Protein AF-A0A0W8GAK8-F1 (afdb_monomer)

Foldseek 3Di:
DDPPCPPDDDLVRLLVVLVVLLVVLVVLLVVLVVVLVVLVVVLVVLPDPPPVSVVSNVVSVVSNVVSVVSNVVSVVSNVVSVVSNVVSVVVVPVPD

Solvent-accessible surface area (backbone atoms only — not comparable to full-atom values): 5376 Å² total; per-residue (Å²): 134,82,82,80,76,78,76,80,69,54,70,68,59,46,40,52,50,37,51,52,51,35,52,54,34,50,53,50,37,55,51,42,55,50,54,47,53,54,51,54,53,49,52,70,67,49,70,56,85,49,75,66,33,49,50,52,46,51,52,53,51,53,53,48,49,52,44,51,54,50,37,52,51,35,52,52,50,38,54,51,36,53,49,53,42,51,53,52,57,52,63,68,55,77,80,113

Structure (mmCIF, N/CA/C/O backbone):
data_AF-A0A0W8GAK8-F1
#
_entry.id   AF-A0A0W8GAK8-F1
#
loop_
_atom_site.group_PDB
_atom_site.id
_atom_site.type_symbol
_atom_site.label_atom_id
_atom_site.label_alt_id
_atom_site.label_comp_id
_atom_site.label_asym_id
_atom_site.label_entity_id
_atom_site.label_seq_id
_atom_site.pdbx_PDB_ins_code
_atom_site.Cartn_x
_atom_site.Cartn_y
_atom_site.Cartn_z
_atom_site.occupancy
_atom_site.B_iso_or_equiv
_atom_site.auth_seq_id
_atom_site.auth_comp_id
_atom_site.auth_asym_id
_atom_site.auth_atom_id
_atom_site.pdbx_PDB_model_num
ATOM 1 N N . MET A 1 1 ? 15.466 -15.996 35.021 1.00 45.94 1 MET A N 1
ATOM 2 C CA . MET A 1 1 ? 14.557 -15.680 33.896 1.00 45.94 1 MET A CA 1
ATOM 3 C C . MET A 1 1 ? 13.658 -14.539 34.340 1.00 45.94 1 MET A C 1
ATOM 5 O O . MET A 1 1 ? 12.896 -14.737 35.276 1.00 45.94 1 MET A O 1
ATOM 9 N N . ALA A 1 2 ? 13.802 -13.340 33.770 1.00 44.44 2 ALA A N 1
ATOM 10 C CA . ALA A 1 2 ? 12.872 -12.246 34.051 1.00 44.44 2 ALA A CA 1
ATOM 11 C C . ALA A 1 2 ? 11.545 -12.530 33.324 1.00 44.44 2 ALA A C 1
ATOM 13 O O . ALA A 1 2 ? 11.593 -12.930 32.156 1.00 44.44 2 ALA A O 1
ATOM 14 N N . PRO A 1 3 ? 10.378 -12.375 33.971 1.00 51.25 3 PRO A N 1
ATOM 15 C CA . PRO A 1 3 ? 9.105 -12.540 33.290 1.00 51.25 3 PRO A CA 1
ATOM 16 C C . PRO A 1 3 ? 8.992 -11.450 32.222 1.00 51.25 3 PRO A C 1
ATOM 18 O O . PRO A 1 3 ? 9.083 -10.262 32.525 1.00 51.25 3 PRO A O 1
ATOM 21 N N . SER A 1 4 ? 8.827 -11.858 30.964 1.00 52.31 4 SER A N 1
ATOM 22 C CA . SER A 1 4 ? 8.441 -10.941 29.896 1.00 52.31 4 SER A CA 1
ATOM 23 C C . SER A 1 4 ? 7.037 -10.447 30.231 1.00 52.31 4 SER A C 1
ATOM 25 O O . SER A 1 4 ? 6.049 -11.156 30.044 1.00 52.31 4 SER A O 1
ATOM 27 N N . THR A 1 5 ? 6.945 -9.262 30.828 1.00 51.72 5 THR A N 1
ATOM 28 C CA . THR A 1 5 ? 5.682 -8.571 31.060 1.00 51.72 5 THR A CA 1
ATOM 29 C C . THR A 1 5 ? 5.163 -8.104 29.709 1.00 51.72 5 THR A C 1
ATOM 31 O O . THR A 1 5 ? 5.395 -6.975 29.280 1.00 51.72 5 THR A O 1
ATOM 34 N N . ALA A 1 6 ? 4.470 -9.000 29.004 1.00 59.12 6 ALA A N 1
ATOM 35 C CA . ALA A 1 6 ? 3.620 -8.623 27.889 1.00 59.12 6 ALA A CA 1
ATOM 36 C C . ALA A 1 6 ? 2.608 -7.606 28.429 1.00 59.12 6 ALA A C 1
ATOM 38 O O . ALA A 1 6 ? 1.674 -7.944 29.154 1.00 59.12 6 ALA A O 1
ATOM 39 N N . ARG A 1 7 ? 2.869 -6.324 28.173 1.00 64.94 7 ARG A N 1
ATOM 40 C CA . ARG A 1 7 ? 2.030 -5.229 28.642 1.00 64.94 7 ARG A CA 1
ATOM 41 C C . ARG A 1 7 ? 0.697 -5.334 27.904 1.00 64.94 7 ARG A C 1
ATOM 43 O O . ARG A 1 7 ? 0.639 -5.065 26.707 1.00 64.94 7 ARG A O 1
ATOM 50 N N . CYS A 1 8 ? -0.353 -5.762 28.600 1.00 70.56 8 CYS A N 1
ATOM 51 C CA . CYS A 1 8 ? -1.708 -5.731 28.062 1.00 70.56 8 CYS A CA 1
ATOM 52 C C . CYS A 1 8 ? -2.131 -4.268 27.901 1.00 70.56 8 CYS A C 1
ATOM 54 O O . CYS A 1 8 ? -2.125 -3.513 28.873 1.00 70.56 8 CYS A O 1
ATOM 56 N N . TYR A 1 9 ? -2.463 -3.866 26.677 1.00 80.94 9 TYR A N 1
ATOM 57 C CA . TYR A 1 9 ? -3.007 -2.539 26.401 1.00 80.94 9 TYR A CA 1
ATOM 58 C C . TYR A 1 9 ? -4.489 -2.500 26.756 1.00 80.94 9 TYR A C 1
ATOM 60 O O . TYR A 1 9 ? -5.226 -3.455 26.507 1.00 80.94 9 TYR A O 1
ATOM 68 N N . THR A 1 10 ? -4.944 -1.370 27.285 1.00 89.06 10 THR A N 1
ATOM 69 C CA . THR A 1 10 ? -6.377 -1.094 27.384 1.00 89.06 10 THR A CA 1
ATOM 70 C C . THR A 1 10 ? -7.001 -1.012 25.982 1.00 89.06 10 THR A C 1
ATOM 72 O O . THR A 1 10 ? -6.299 -0.737 24.996 1.00 89.06 10 THR A O 1
ATOM 75 N N . PRO A 1 11 ? -8.329 -1.193 25.850 1.00 89.12 11 PRO A N 1
ATOM 76 C CA . PRO A 1 11 ? -9.018 -0.986 24.576 1.00 89.12 11 PRO A CA 1
ATOM 77 C C . PRO A 1 11 ? -8.737 0.398 23.974 1.00 89.12 11 PRO A C 1
ATOM 79 O O . PRO A 1 11 ? -8.489 0.515 22.777 1.00 89.12 11 PRO A O 1
ATOM 82 N N . GLN A 1 12 ? -8.686 1.439 24.812 1.00 89.88 12 GLN A N 1
ATOM 83 C CA . GLN A 1 12 ? -8.421 2.807 24.369 1.00 89.88 12 GLN A CA 1
ATOM 84 C C . GLN A 1 12 ? -6.990 2.989 23.843 1.00 89.88 12 GLN A C 1
ATOM 86 O O . GLN A 1 12 ? -6.799 3.571 22.777 1.00 89.88 12 GLN A O 1
ATOM 91 N N . GLU A 1 13 ? -5.980 2.462 24.542 1.00 92.31 13 GLU A N 1
ATOM 92 C CA . GLU A 1 13 ? -4.589 2.489 24.064 1.00 92.31 13 GLU A CA 1
ATOM 93 C C . GLU A 1 13 ? -4.421 1.704 22.758 1.00 92.31 13 GLU A C 1
ATOM 95 O O . GLU A 1 13 ? -3.670 2.116 21.872 1.00 92.31 13 GLU A O 1
ATOM 100 N N . SER A 1 14 ? -5.145 0.593 22.617 1.00 92.88 14 SER A N 1
ATOM 101 C CA . SER A 1 14 ? -5.122 -0.233 21.407 1.00 92.88 14 SER A CA 1
ATOM 102 C C . SER A 1 14 ? -5.719 0.514 20.213 1.00 92.88 14 SER A C 1
ATOM 104 O O . SER A 1 14 ? -5.124 0.519 19.138 1.00 92.88 14 SER A O 1
ATOM 106 N N . ILE A 1 15 ? -6.839 1.223 20.410 1.00 94.00 15 ILE A N 1
ATOM 107 C CA . ILE A 1 15 ? -7.447 2.086 19.384 1.00 94.00 15 ILE A CA 1
ATOM 108 C C . ILE A 1 15 ? -6.463 3.168 18.927 1.00 94.00 15 ILE A C 1
ATOM 110 O O . ILE A 1 15 ? -6.280 3.339 17.722 1.00 94.00 15 ILE A O 1
ATOM 114 N N . ILE A 1 16 ? -5.802 3.861 19.862 1.00 95.88 16 ILE A N 1
ATOM 115 C CA . ILE A 1 16 ? -4.819 4.908 19.534 1.00 95.88 16 ILE A CA 1
ATOM 116 C C . ILE A 1 16 ? -3.668 4.328 18.704 1.00 95.88 16 ILE A C 1
ATOM 118 O O . ILE A 1 16 ? -3.272 4.909 17.695 1.00 95.88 16 ILE A O 1
ATOM 122 N N . ARG A 1 17 ? -3.158 3.150 19.076 1.00 95.06 17 ARG A N 1
ATOM 123 C CA . ARG A 1 17 ? -2.099 2.471 18.313 1.00 95.06 17 ARG A CA 1
ATOM 124 C C . ARG A 1 17 ? -2.548 2.082 16.910 1.00 95.06 17 ARG A C 1
ATOM 126 O O . ARG A 1 17 ? -1.817 2.324 15.956 1.00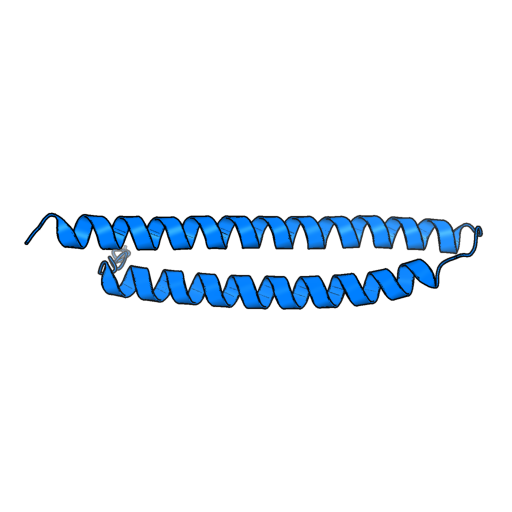 95.06 17 ARG A O 1
ATOM 133 N N . TYR A 1 18 ? -3.746 1.519 16.759 1.00 96.81 18 TYR A N 1
ATOM 134 C CA . TYR A 1 18 ? -4.277 1.195 15.434 1.00 96.81 18 TYR A CA 1
ATOM 135 C C . TYR A 1 18 ? -4.455 2.445 14.568 1.00 96.81 18 TYR A C 1
ATOM 137 O O . TYR A 1 18 ? -4.147 2.397 13.381 1.00 96.81 18 TYR A O 1
ATOM 145 N N . GLN A 1 19 ? -4.862 3.580 15.147 1.00 97.50 19 GLN A N 1
ATOM 146 C CA . GLN A 1 19 ? -4.902 4.858 14.429 1.00 97.50 19 GLN A CA 1
ATOM 147 C C . GLN A 1 19 ? -3.508 5.290 13.957 1.00 97.50 19 GLN A C 1
ATOM 149 O O . GLN A 1 19 ? -3.346 5.637 12.792 1.00 97.50 19 GLN A O 1
ATOM 154 N N . GLN A 1 20 ? -2.488 5.198 14.814 1.00 97.75 20 GLN A N 1
ATOM 155 C CA . GLN A 1 20 ? -1.102 5.498 14.429 1.00 97.75 20 GLN A CA 1
ATOM 156 C C . GLN A 1 20 ? -0.595 4.576 13.310 1.00 97.75 20 GLN A C 1
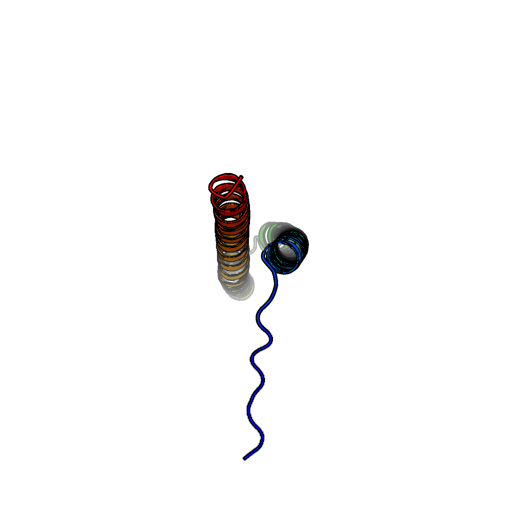ATOM 158 O O . GLN A 1 20 ? 0.062 5.039 12.378 1.00 97.75 20 GLN A O 1
ATOM 163 N N . PHE A 1 21 ? -0.924 3.281 13.360 1.00 97.44 21 PHE A N 1
ATOM 164 C CA . PHE A 1 21 ? -0.554 2.339 12.302 1.00 97.44 21 PHE A CA 1
ATOM 165 C C . PHE A 1 21 ? -1.275 2.615 10.983 1.00 97.44 21 PHE A C 1
ATOM 167 O O . PHE A 1 21 ? -0.674 2.433 9.923 1.00 97.44 21 PHE A O 1
ATOM 174 N N . ILE A 1 22 ? -2.528 3.075 11.027 1.00 98.19 22 ILE A N 1
ATOM 175 C CA . ILE A 1 22 ? -3.253 3.525 9.834 1.00 98.19 22 ILE A CA 1
ATOM 176 C C . ILE A 1 22 ? -2.536 4.719 9.206 1.00 98.19 22 ILE A C 1
ATOM 178 O O . ILE A 1 22 ? -2.265 4.681 8.009 1.00 98.19 22 ILE A O 1
ATOM 182 N N . GLU A 1 23 ? -2.188 5.740 9.992 1.00 98.31 23 GLU A N 1
ATOM 183 C CA . GLU A 1 23 ? -1.484 6.921 9.474 1.00 98.31 23 GLU A CA 1
ATOM 184 C C . GLU A 1 23 ? -0.113 6.553 8.895 1.00 98.31 23 GLU A C 1
ATOM 186 O O . GLU A 1 23 ? 0.175 6.888 7.750 1.00 98.31 23 GLU A O 1
ATOM 191 N N . THR A 1 24 ? 0.663 5.726 9.601 1.00 98.25 24 THR A N 1
ATOM 192 C CA . THR A 1 24 ? 1.952 5.219 9.090 1.00 98.25 24 THR A CA 1
ATOM 193 C C . THR A 1 24 ? 1.783 4.464 7.765 1.00 98.25 24 THR A C 1
ATOM 195 O O . THR A 1 24 ? 2.585 4.607 6.845 1.00 98.25 24 THR A O 1
ATOM 198 N N . SER A 1 25 ? 0.726 3.654 7.640 1.00 97.94 25 SER A N 1
ATOM 199 C CA . SER A 1 25 ? 0.456 2.900 6.409 1.00 97.94 25 SER A CA 1
ATOM 200 C C . SER A 1 25 ? 0.044 3.824 5.257 1.00 97.94 25 SER A C 1
ATOM 202 O O . SER A 1 25 ? 0.420 3.569 4.117 1.00 97.94 25 SER A O 1
ATOM 204 N N . LYS A 1 26 ? -0.695 4.908 5.534 1.00 98.31 26 LYS A N 1
ATOM 205 C CA . LYS A 1 26 ? -1.050 5.928 4.531 1.00 98.31 26 LYS A CA 1
ATOM 206 C C . LYS A 1 26 ? 0.173 6.698 4.045 1.00 98.31 26 LYS A C 1
ATOM 208 O O . LYS A 1 26 ? 0.301 6.912 2.844 1.00 98.31 26 LYS A O 1
ATOM 213 N N . GLU A 1 27 ? 1.062 7.089 4.955 1.00 98.38 27 GLU A N 1
ATOM 214 C CA . GLU A 1 27 ? 2.323 7.752 4.606 1.00 98.38 27 GLU A CA 1
ATOM 215 C C . GLU A 1 27 ? 3.171 6.863 3.695 1.00 98.38 27 GLU A C 1
ATOM 217 O O . GLU A 1 27 ? 3.635 7.320 2.652 1.00 98.38 27 GLU A O 1
ATOM 222 N N . ARG A 1 28 ? 3.283 5.570 4.031 1.00 97.94 28 ARG A N 1
ATOM 223 C CA . ARG A 1 28 ? 3.991 4.583 3.206 1.00 97.94 28 ARG A CA 1
ATOM 224 C C . ARG A 1 28 ? 3.392 4.464 1.803 1.00 97.94 28 ARG A C 1
ATOM 226 O O . ARG A 1 28 ? 4.124 4.536 0.826 1.00 97.94 28 ARG A O 1
ATOM 233 N N . ILE A 1 29 ? 2.063 4.362 1.698 1.00 98.44 29 ILE A N 1
ATOM 234 C CA . ILE A 1 29 ? 1.369 4.328 0.400 1.00 98.44 29 ILE A CA 1
ATOM 235 C C . ILE A 1 29 ? 1.684 5.586 -0.416 1.00 98.44 29 ILE A C 1
ATOM 237 O O . ILE A 1 29 ? 1.985 5.481 -1.601 1.00 98.44 29 ILE A O 1
ATOM 241 N N . ALA A 1 30 ? 1.642 6.772 0.196 1.00 98.44 30 ALA A N 1
ATOM 242 C CA . ALA A 1 30 ? 1.925 8.021 -0.507 1.00 98.44 30 ALA A CA 1
ATOM 243 C C . ALA A 1 30 ? 3.378 8.094 -1.018 1.00 98.44 30 ALA A C 1
ATOM 245 O O . ALA A 1 30 ? 3.625 8.612 -2.112 1.00 98.44 30 ALA A O 1
ATOM 246 N N . GLU A 1 31 ? 4.332 7.566 -0.246 1.00 98.06 31 GLU A N 1
ATOM 247 C CA . GLU A 1 31 ? 5.736 7.436 -0.643 1.00 98.06 31 GLU A CA 1
ATOM 248 C C . GLU A 1 31 ? 5.897 6.466 -1.824 1.00 98.06 31 GLU A C 1
ATOM 250 O O . GLU A 1 31 ? 6.460 6.844 -2.855 1.00 98.06 31 GLU A O 1
ATOM 255 N N . ASP A 1 32 ? 5.314 5.271 -1.734 1.00 97.94 32 ASP A N 1
ATOM 256 C CA . ASP A 1 32 ? 5.353 4.264 -2.800 1.00 97.94 32 ASP A CA 1
ATOM 257 C C . ASP A 1 32 ? 4.689 4.78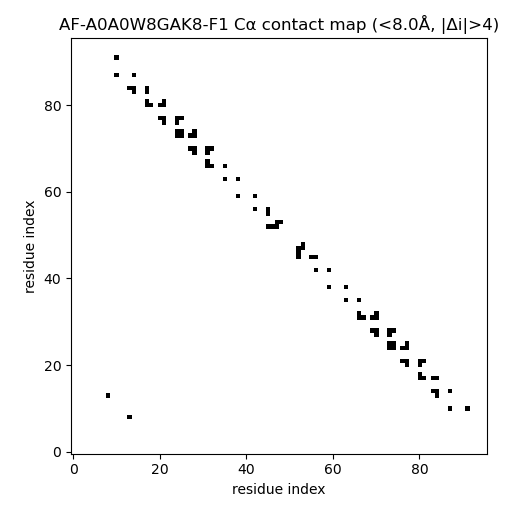1 -4.095 1.00 97.94 32 ASP A C 1
ATOM 259 O O . ASP A 1 32 ? 5.218 4.615 -5.197 1.00 97.94 32 ASP A O 1
ATOM 263 N N . GLU A 1 33 ? 3.566 5.500 -3.989 1.00 98.00 33 GLU A N 1
ATOM 264 C CA . GLU A 1 33 ? 2.894 6.145 -5.125 1.00 98.00 33 GLU A CA 1
ATOM 265 C C . GLU A 1 33 ? 3.737 7.259 -5.763 1.00 98.00 33 GLU A C 1
ATOM 267 O O . GLU A 1 33 ? 3.639 7.521 -6.969 1.00 98.00 33 GLU A O 1
ATOM 272 N N . LYS A 1 34 ? 4.545 7.976 -4.975 1.00 97.50 34 LYS A N 1
ATOM 273 C CA . LYS A 1 34 ? 5.493 8.960 -5.512 1.00 97.50 34 LYS A CA 1
ATOM 274 C C . LYS A 1 34 ? 6.589 8.254 -6.309 1.00 97.50 34 LYS A C 1
ATOM 276 O O . LYS A 1 34 ? 6.853 8.652 -7.443 1.00 97.50 34 LYS A O 1
ATOM 281 N N . ILE A 1 35 ? 7.153 7.181 -5.759 1.00 95.19 35 ILE A N 1
ATOM 282 C CA . ILE A 1 35 ? 8.191 6.380 -6.414 1.00 95.19 35 ILE A CA 1
ATOM 283 C C . ILE A 1 35 ? 7.673 5.784 -7.735 1.00 95.19 35 ILE A C 1
ATOM 285 O O . ILE A 1 35 ? 8.326 5.893 -8.775 1.00 95.19 35 ILE A O 1
ATOM 289 N N . LEU A 1 36 ? 6.456 5.230 -7.744 1.00 96.25 36 LEU A N 1
ATOM 290 C CA . LEU A 1 36 ? 5.826 4.716 -8.965 1.00 96.25 36 LEU A CA 1
ATOM 291 C C . LEU A 1 36 ? 5.697 5.783 -10.062 1.00 96.25 36 LEU A C 1
ATOM 293 O O . LEU A 1 36 ? 5.968 5.493 -11.229 1.00 96.25 36 LEU A O 1
ATOM 297 N N . ARG A 1 37 ? 5.334 7.022 -9.702 1.00 95.44 37 ARG A N 1
ATOM 298 C CA . ARG A 1 37 ? 5.236 8.138 -10.658 1.00 95.44 37 ARG A CA 1
ATOM 299 C C . ARG A 1 37 ? 6.582 8.478 -11.295 1.00 95.44 37 ARG A C 1
ATOM 301 O O . ARG A 1 37 ? 6.625 8.762 -12.493 1.00 95.44 37 ARG A O 1
ATOM 308 N N . GLU A 1 38 ? 7.667 8.430 -10.528 1.00 94.38 38 GLU A N 1
ATOM 309 C CA . GLU A 1 38 ? 9.025 8.651 -11.041 1.00 94.38 38 GLU A CA 1
ATOM 310 C C . GLU A 1 38 ? 9.410 7.559 -12.055 1.00 94.38 38 GLU A C 1
ATOM 312 O O . GLU A 1 38 ? 9.840 7.868 -13.172 1.00 94.38 38 GLU A O 1
ATOM 317 N N . TYR A 1 39 ? 9.132 6.290 -11.741 1.00 93.25 39 TYR A N 1
ATOM 318 C CA . TYR A 1 39 ? 9.387 5.177 -12.661 1.00 93.25 39 TYR A CA 1
ATOM 319 C C . TYR A 1 39 ? 8.485 5.176 -13.901 1.00 93.25 39 TYR A C 1
ATOM 321 O O . TYR A 1 39 ? 8.919 4.755 -14.975 1.00 93.25 39 TYR A O 1
ATOM 329 N N . ASP A 1 40 ? 7.257 5.687 -13.811 1.00 92.12 40 ASP A N 1
ATOM 330 C CA . ASP A 1 40 ? 6.380 5.875 -14.973 1.00 92.12 40 ASP A CA 1
ATOM 331 C C . ASP A 1 40 ? 6.899 6.936 -15.944 1.00 92.12 40 ASP A C 1
ATOM 333 O O . ASP A 1 40 ? 6.728 6.827 -17.164 1.00 92.12 40 ASP A O 1
ATOM 337 N N . VAL A 1 41 ? 7.534 7.989 -15.429 1.00 93.81 41 VAL A N 1
ATOM 338 C CA . VAL A 1 41 ? 8.236 8.964 -16.270 1.00 93.81 41 VAL A CA 1
ATOM 339 C C . VAL A 1 41 ? 9.440 8.309 -16.939 1.00 93.81 41 VAL A C 1
ATOM 341 O O . VAL A 1 41 ? 9.625 8.479 -18.1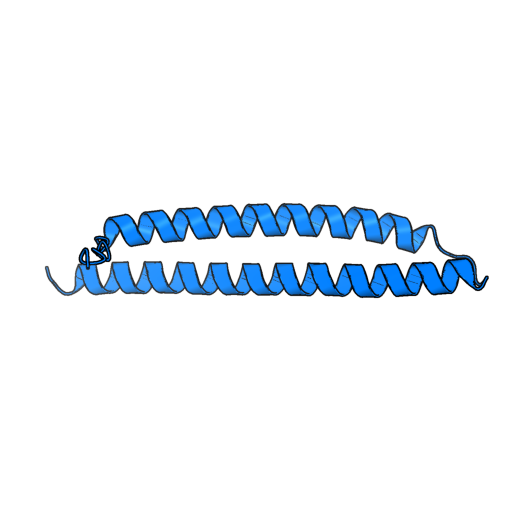44 1.00 93.81 41 VAL A O 1
ATOM 344 N N . GLU A 1 42 ? 10.225 7.529 -16.197 1.00 92.31 42 GLU A N 1
ATOM 345 C CA . GLU A 1 42 ? 11.394 6.843 -16.744 1.00 92.31 42 GLU A CA 1
ATOM 346 C C . GLU A 1 42 ? 11.016 5.837 -17.840 1.00 92.31 42 GLU A C 1
ATOM 348 O O . GLU A 1 42 ? 11.560 5.888 -18.942 1.00 92.31 42 GLU A O 1
ATOM 353 N N . MET A 1 43 ? 10.009 4.995 -17.600 1.00 88.88 43 MET A N 1
ATOM 354 C CA . MET A 1 43 ? 9.554 3.991 -18.564 1.00 88.88 43 MET A CA 1
ATOM 355 C C . MET A 1 43 ? 9.078 4.624 -19.879 1.00 88.88 43 MET A C 1
ATOM 357 O O . MET A 1 43 ? 9.332 4.073 -20.950 1.00 88.88 43 MET A O 1
ATOM 361 N N . ARG A 1 44 ? 8.435 5.800 -19.813 1.00 88.62 44 ARG A N 1
ATOM 362 C CA . ARG A 1 44 ? 8.040 6.582 -20.999 1.00 88.62 44 ARG A CA 1
ATOM 363 C C . ARG A 1 44 ? 9.222 7.189 -21.750 1.00 88.62 44 ARG A C 1
ATOM 365 O O . ARG A 1 44 ? 9.089 7.455 -22.938 1.00 88.62 44 ARG A O 1
ATOM 372 N N . ARG A 1 45 ? 10.359 7.422 -21.088 1.00 90.19 45 ARG A N 1
ATOM 373 C CA . ARG A 1 45 ? 11.599 7.899 -21.724 1.00 90.19 45 ARG A CA 1
ATOM 374 C C . ARG A 1 45 ? 12.393 6.752 -22.348 1.00 90.19 45 ARG A C 1
ATOM 376 O O . ARG A 1 45 ? 13.043 6.944 -23.372 1.00 90.19 45 ARG A O 1
ATOM 383 N N . THR A 1 46 ? 12.316 5.550 -21.781 1.00 87.94 46 THR A N 1
ATOM 384 C CA . THR A 1 46 ? 12.990 4.349 -22.296 1.00 87.94 46 THR A CA 1
ATOM 385 C C . THR A 1 46 ? 12.214 3.719 -23.465 1.00 87.94 46 THR A C 1
ATOM 387 O O . THR A 1 46 ? 11.628 2.642 -23.342 1.00 87.94 46 THR A O 1
ATOM 390 N N . VAL A 1 47 ? 12.206 4.386 -24.625 1.00 81.00 47 VAL A N 1
ATOM 391 C CA . VAL A 1 47 ? 11.470 3.954 -25.838 1.00 81.00 47 VAL A CA 1
ATOM 392 C C . VAL A 1 47 ? 12.309 3.169 -26.851 1.00 81.00 47 VAL A C 1
ATOM 394 O O . VAL A 1 47 ? 11.746 2.537 -27.741 1.00 81.00 47 VAL A O 1
ATOM 397 N N . GLY A 1 48 ? 13.637 3.146 -26.703 1.00 85.62 48 GLY A N 1
ATOM 398 C CA . GLY A 1 48 ? 14.535 2.417 -27.605 1.00 85.62 48 GLY A CA 1
ATOM 399 C C . GLY A 1 48 ? 14.242 0.913 -27.653 1.00 85.62 48 GLY A C 1
ATOM 400 O O . GLY A 1 48 ? 13.776 0.324 -26.674 1.00 85.62 48 GLY A O 1
ATOM 401 N N . ASN A 1 49 ? 14.490 0.272 -28.796 1.00 86.56 49 ASN A N 1
ATOM 402 C CA . ASN A 1 49 ? 14.393 -1.189 -28.927 1.00 86.56 49 ASN A CA 1
ATOM 403 C C . ASN A 1 49 ? 15.764 -1.881 -28.901 1.00 86.56 49 ASN A C 1
ATOM 405 O O . ASN A 1 49 ? 15.882 -3.060 -29.222 1.00 86.56 49 ASN A O 1
ATOM 409 N N . ASP A 1 50 ? 16.805 -1.143 -28.525 1.00 93.00 50 ASP A N 1
ATOM 410 C CA . ASP A 1 50 ? 18.114 -1.712 -28.263 1.00 93.00 50 ASP A CA 1
ATOM 411 C C . ASP A 1 50 ? 18.067 -2.626 -27.016 1.00 93.00 50 ASP A C 1
ATOM 413 O O . ASP A 1 50 ? 17.222 -2.445 -26.126 1.00 93.00 50 ASP A O 1
ATOM 417 N N . PRO A 1 51 ? 18.977 -3.612 -26.917 1.00 93.00 51 PRO A N 1
ATOM 418 C CA . PRO A 1 51 ? 18.996 -4.549 -25.798 1.00 93.00 51 PRO A CA 1
ATOM 419 C C . PRO A 1 51 ? 19.060 -3.889 -24.412 1.00 93.00 51 PRO A C 1
ATOM 421 O O . PRO A 1 51 ? 18.507 -4.445 -23.461 1.00 93.00 51 PRO A O 1
ATOM 424 N N . ALA A 1 52 ? 19.697 -2.720 -24.271 1.00 92.75 52 ALA A N 1
ATOM 425 C CA . ALA A 1 52 ? 19.796 -2.031 -22.985 1.00 92.75 52 ALA A CA 1
ATOM 426 C C . ALA A 1 52 ? 18.450 -1.411 -22.582 1.00 92.75 52 ALA A C 1
ATOM 428 O O . ALA A 1 52 ? 17.988 -1.626 -21.461 1.00 92.75 52 ALA A O 1
ATOM 429 N N . SER A 1 53 ? 17.760 -0.745 -23.510 1.00 93.06 53 SER A N 1
ATOM 430 C CA . SER A 1 53 ? 16.411 -0.212 -23.284 1.00 93.06 53 SER A CA 1
ATOM 431 C C . SER A 1 53 ? 15.390 -1.305 -22.945 1.00 93.06 53 SER A C 1
ATOM 433 O O . SER A 1 53 ? 14.553 -1.128 -22.057 1.00 93.06 53 SER A O 1
ATOM 435 N N . VAL A 1 54 ? 15.461 -2.466 -23.609 1.00 93.00 54 VAL A N 1
ATOM 436 C CA . VAL A 1 54 ? 14.577 -3.612 -23.317 1.00 93.00 54 VAL A CA 1
ATOM 437 C C . VAL A 1 54 ? 14.815 -4.155 -21.904 1.00 93.00 54 VAL A C 1
ATOM 439 O O . VAL A 1 54 ? 13.852 -4.390 -21.163 1.00 93.00 54 VAL A O 1
ATOM 442 N N . ARG A 1 55 ? 16.084 -4.320 -21.503 1.00 94.06 55 ARG A N 1
ATOM 443 C CA . ARG A 1 55 ? 16.451 -4.741 -20.140 1.00 94.06 55 ARG A CA 1
ATOM 444 C C . ARG A 1 55 ? 15.950 -3.741 -19.107 1.00 94.06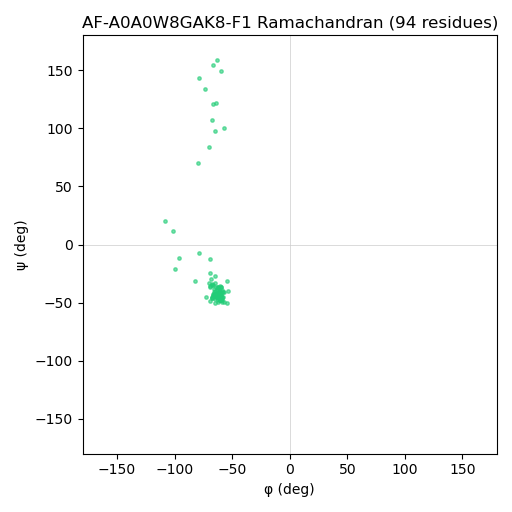 55 ARG A C 1
ATOM 446 O O . ARG A 1 55 ? 15.244 -4.136 -18.182 1.00 94.06 55 ARG A O 1
ATOM 453 N N . ARG A 1 56 ? 16.186 -2.447 -19.334 1.00 94.19 56 ARG A N 1
ATOM 454 C CA . ARG A 1 56 ? 15.755 -1.393 -18.415 1.00 94.19 56 ARG A CA 1
ATOM 455 C C . ARG A 1 56 ? 14.238 -1.351 -18.234 1.00 94.19 56 ARG A C 1
ATOM 457 O O . ARG A 1 56 ? 13.760 -1.287 -17.108 1.00 94.19 56 ARG A O 1
ATOM 464 N N . ARG A 1 57 ? 13.446 -1.478 -19.307 1.00 93.12 57 ARG A N 1
ATOM 465 C CA . ARG A 1 57 ? 11.977 -1.591 -19.183 1.00 93.12 57 ARG A CA 1
ATOM 466 C C . ARG A 1 57 ? 11.543 -2.813 -18.376 1.00 93.12 57 ARG A C 1
ATOM 468 O O . ARG A 1 57 ? 10.540 -2.744 -17.669 1.00 93.12 57 ARG A O 1
ATOM 475 N N . THR A 1 58 ? 12.262 -3.925 -18.498 1.00 94.06 58 THR A N 1
ATOM 476 C CA . THR A 1 58 ? 11.967 -5.150 -17.742 1.00 94.06 58 THR A CA 1
ATOM 477 C C . THR A 1 58 ? 12.228 -4.944 -16.252 1.00 94.06 58 THR A C 1
ATOM 479 O O . THR A 1 58 ? 11.352 -5.243 -15.444 1.00 94.06 58 THR A O 1
ATOM 482 N N . GLU A 1 59 ? 13.365 -4.347 -15.893 1.00 95.50 59 GLU A N 1
ATOM 483 C CA . GLU A 1 59 ? 13.677 -3.950 -14.512 1.00 95.50 59 GLU A CA 1
ATOM 484 C C . GLU A 1 59 ? 12.605 -3.014 -13.944 1.00 95.50 59 GLU A C 1
ATOM 486 O O . GLU A 1 59 ? 12.043 -3.282 -12.884 1.00 95.50 59 GLU A O 1
ATOM 491 N N . LEU A 1 60 ? 12.241 -1.967 -14.693 1.00 95.00 60 LEU A N 1
ATOM 492 C CA . LEU A 1 60 ? 11.210 -1.014 -14.285 1.00 95.00 60 LEU A CA 1
ATOM 493 C C . LEU A 1 60 ? 9.849 -1.691 -14.057 1.00 95.00 60 LEU A C 1
ATOM 495 O O . LEU A 1 60 ? 9.135 -1.328 -13.128 1.00 95.00 60 LEU A O 1
ATOM 499 N N . ARG A 1 61 ? 9.478 -2.701 -14.856 1.00 94.75 61 ARG A N 1
ATOM 500 C CA . ARG A 1 61 ? 8.240 -3.476 -14.638 1.00 94.75 61 ARG A CA 1
ATOM 501 C C . ARG A 1 61 ? 8.278 -4.288 -13.345 1.00 94.75 61 ARG A C 1
ATOM 503 O O . ARG A 1 61 ? 7.265 -4.342 -12.653 1.00 94.75 61 ARG A O 1
ATOM 510 N N . ILE A 1 62 ? 9.416 -4.901 -13.019 1.00 96.44 62 ILE A N 1
ATOM 511 C CA . ILE A 1 62 ? 9.592 -5.666 -11.774 1.00 96.44 62 ILE A CA 1
ATOM 512 C C . ILE A 1 62 ? 9.486 -4.729 -10.569 1.00 96.44 62 ILE A C 1
ATOM 514 O O . ILE A 1 62 ? 8.728 -5.008 -9.643 1.00 96.44 62 ILE A O 1
ATOM 518 N N . ILE A 1 63 ? 10.180 -3.590 -10.620 1.00 95.44 63 ILE A N 1
ATOM 519 C CA . ILE A 1 63 ? 10.148 -2.575 -9.563 1.00 95.44 63 ILE A CA 1
ATOM 520 C C . ILE A 1 63 ? 8.725 -2.044 -9.372 1.00 95.44 63 ILE A C 1
ATOM 522 O O . ILE A 1 63 ? 8.214 -2.020 -8.255 1.00 95.44 63 ILE A O 1
ATOM 526 N N . LYS A 1 64 ? 8.035 -1.688 -10.463 1.00 96.00 64 LYS A N 1
ATOM 527 C CA . LYS A 1 64 ? 6.638 -1.247 -10.385 1.00 96.00 64 LYS A CA 1
ATOM 528 C C . LYS A 1 64 ? 5.729 -2.299 -9.764 1.00 96.00 64 LYS A C 1
ATOM 530 O O . LYS A 1 64 ? 4.839 -1.943 -9.000 1.00 96.00 64 LYS A O 1
ATOM 535 N N . LYS A 1 65 ? 5.910 -3.577 -10.103 1.00 97.00 65 LYS A N 1
ATOM 536 C CA . LYS A 1 65 ? 5.119 -4.651 -9.499 1.00 97.00 65 LYS A CA 1
ATOM 537 C C . LYS A 1 65 ? 5.332 -4.687 -7.983 1.00 97.00 65 LYS A C 1
ATOM 539 O O . LYS A 1 65 ? 4.352 -4.665 -7.256 1.00 97.00 65 LYS A O 1
ATOM 544 N N . HIS A 1 66 ? 6.585 -4.644 -7.531 1.00 97.31 66 HIS A N 1
ATOM 545 C CA . HIS A 1 66 ? 6.920 -4.640 -6.107 1.00 97.31 66 HIS A CA 1
ATOM 546 C C . HIS A 1 66 ? 6.216 -3.515 -5.332 1.00 97.31 66 HIS A C 1
ATOM 548 O O . HIS A 1 66 ? 5.555 -3.791 -4.338 1.00 97.31 66 HIS A O 1
ATOM 554 N N . TYR A 1 67 ? 6.286 -2.270 -5.812 1.00 97.75 67 TYR A N 1
ATOM 555 C CA . TYR A 1 67 ? 5.628 -1.151 -5.127 1.00 97.75 67 TYR A CA 1
ATOM 556 C C . TYR A 1 67 ? 4.097 -1.233 -5.163 1.00 97.75 67 TYR A C 1
ATOM 558 O O . TYR A 1 67 ? 3.449 -0.856 -4.194 1.00 97.75 67 TYR A O 1
ATOM 566 N N . ASN A 1 68 ? 3.497 -1.754 -6.241 1.00 98.06 68 ASN A N 1
ATOM 567 C CA . ASN A 1 68 ? 2.051 -2.009 -6.248 1.00 98.06 68 ASN A CA 1
ATOM 568 C C . ASN A 1 68 ? 1.662 -3.072 -5.206 1.00 98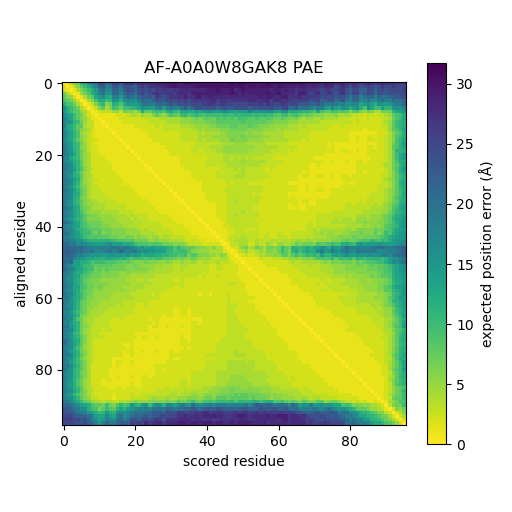.06 68 ASN A C 1
ATOM 570 O O . ASN A 1 68 ? 0.697 -2.868 -4.474 1.00 98.06 68 ASN A O 1
ATOM 574 N N . ASP A 1 69 ? 2.438 -4.155 -5.098 1.00 98.38 69 ASP A N 1
ATOM 575 C CA . ASP A 1 69 ? 2.206 -5.212 -4.107 1.00 98.38 69 ASP A CA 1
ATOM 576 C C . ASP A 1 69 ? 2.324 -4.656 -2.665 1.00 98.38 69 ASP A C 1
ATOM 578 O O . ASP A 1 69 ? 1.489 -4.962 -1.811 1.00 98.38 69 ASP A O 1
ATOM 582 N N . GLU A 1 70 ? 3.303 -3.781 -2.392 1.00 98.19 70 GLU A N 1
ATOM 583 C CA . GLU A 1 70 ? 3.452 -3.103 -1.090 1.00 98.19 70 GLU A CA 1
ATOM 584 C C . GLU A 1 70 ? 2.285 -2.151 -0.783 1.00 98.19 70 GLU A C 1
ATOM 586 O O . GLU A 1 70 ? 1.757 -2.147 0.337 1.00 98.19 70 GLU A O 1
ATOM 591 N N . ILE A 1 71 ? 1.827 -1.375 -1.771 1.00 98.44 71 ILE A N 1
ATOM 592 C CA . ILE A 1 71 ? 0.654 -0.504 -1.628 1.00 98.44 71 ILE A CA 1
ATOM 593 C C . ILE A 1 71 ? -0.582 -1.333 -1.273 1.00 98.44 71 ILE A C 1
ATOM 595 O O . ILE A 1 71 ? -1.310 -0.985 -0.339 1.00 98.44 71 ILE A O 1
ATOM 599 N N . ASP A 1 72 ? -0.820 -2.436 -1.981 1.00 98.56 72 ASP A N 1
ATOM 600 C CA . ASP A 1 72 ? -1.975 -3.298 -1.739 1.00 98.56 72 ASP A CA 1
ATOM 601 C C . ASP A 1 72 ? -1.896 -3.979 -0.366 1.00 98.56 72 ASP A C 1
ATOM 603 O O . ASP A 1 72 ? -2.893 -4.026 0.364 1.00 98.56 72 ASP A O 1
ATOM 607 N N . ALA A 1 73 ? -0.701 -4.400 0.060 1.00 98.50 73 ALA A N 1
ATOM 608 C CA . ALA A 1 73 ? -0.477 -4.915 1.406 1.00 98.50 73 ALA A CA 1
ATOM 609 C C . ALA A 1 73 ? -0.771 -3.859 2.488 1.00 98.50 73 ALA A C 1
ATOM 611 O O . ALA A 1 73 ? -1.415 -4.161 3.497 1.00 98.50 73 ALA A O 1
ATOM 612 N N . ASN A 1 74 ? -0.341 -2.609 2.297 1.00 98.31 74 ASN A N 1
ATOM 613 C CA . ASN A 1 74 ? -0.614 -1.527 3.246 1.00 98.31 74 ASN A CA 1
ATOM 614 C C . ASN A 1 74 ? -2.098 -1.126 3.262 1.00 98.31 74 ASN A C 1
ATOM 616 O O . ASN A 1 74 ? -2.651 -0.894 4.340 1.00 98.31 74 ASN A O 1
ATOM 620 N N . LYS A 1 75 ? -2.789 -1.142 2.115 1.00 98.38 75 LYS A N 1
ATOM 621 C CA . LYS A 1 75 ? -4.252 -0.969 2.058 1.00 98.38 75 LYS A CA 1
ATOM 622 C C . LYS A 1 75 ? -4.975 -2.060 2.847 1.00 98.38 75 LYS A C 1
ATOM 624 O O . LYS A 1 75 ? -5.870 -1.749 3.633 1.00 98.38 75 LYS A O 1
ATOM 629 N N . ALA A 1 76 ? -4.562 -3.320 2.698 1.00 98.44 76 ALA A N 1
ATOM 630 C CA . ALA A 1 76 ? -5.134 -4.431 3.455 1.00 98.44 76 ALA A CA 1
ATOM 631 C C . ALA A 1 76 ? -4.924 -4.264 4.973 1.00 98.44 76 ALA A C 1
ATOM 633 O O . ALA A 1 76 ? -5.868 -4.446 5.744 1.00 98.44 76 ALA A O 1
ATOM 634 N N . LYS A 1 77 ? -3.729 -3.833 5.408 1.00 97.81 77 LYS A N 1
ATOM 635 C CA . LYS A 1 77 ? -3.451 -3.512 6.823 1.00 97.81 77 LYS A CA 1
ATOM 636 C C . LYS A 1 77 ? -4.364 -2.406 7.352 1.00 97.81 77 LYS A C 1
ATOM 638 O O . LYS A 1 77 ? -4.891 -2.532 8.451 1.00 97.81 77 LYS A O 1
ATOM 643 N N . ILE A 1 78 ? -4.583 -1.339 6.580 1.00 98.31 78 ILE A N 1
ATOM 644 C CA . ILE A 1 78 ? -5.480 -0.240 6.973 1.00 98.31 78 ILE A CA 1
ATOM 645 C C . ILE A 1 78 ? -6.903 -0.757 7.214 1.00 98.31 78 ILE A C 1
ATOM 647 O O . ILE A 1 78 ? -7.507 -0.425 8.236 1.00 98.31 78 ILE A O 1
ATOM 651 N N . VAL A 1 79 ? -7.429 -1.587 6.308 1.00 98.38 79 VAL A N 1
ATOM 652 C CA . VAL A 1 79 ? -8.762 -2.197 6.458 1.00 98.38 79 VAL A CA 1
ATOM 653 C C . VAL A 1 79 ? -8.834 -3.056 7.724 1.00 98.38 79 VAL A C 1
ATOM 655 O O . VAL A 1 79 ? -9.780 -2.920 8.502 1.00 98.38 79 VAL A O 1
ATOM 658 N N . ASP A 1 80 ? -7.824 -3.891 7.968 1.00 98.12 80 ASP A N 1
ATOM 659 C CA . ASP A 1 80 ? -7.734 -4.724 9.172 1.00 98.12 80 ASP A CA 1
ATOM 660 C C . ASP A 1 80 ? -7.688 -3.886 10.464 1.00 98.12 80 ASP A C 1
ATOM 662 O O . ASP A 1 80 ? -8.432 -4.150 11.411 1.00 98.12 80 ASP A O 1
ATOM 666 N N . TYR A 1 81 ? -6.893 -2.814 10.503 1.00 97.88 81 TYR A N 1
ATOM 667 C CA . TYR A 1 81 ? -6.839 -1.917 11.661 1.00 97.88 81 TYR A CA 1
ATOM 668 C C . TYR A 1 81 ? -8.157 -1.180 11.898 1.00 97.88 81 TYR A C 1
ATOM 670 O O . TYR A 1 81 ? -8.592 -1.065 13.046 1.00 97.88 81 TYR A O 1
ATOM 678 N N . TYR A 1 82 ? -8.833 -0.724 10.841 1.00 98.00 82 TYR A N 1
ATOM 679 C CA . TYR A 1 82 ?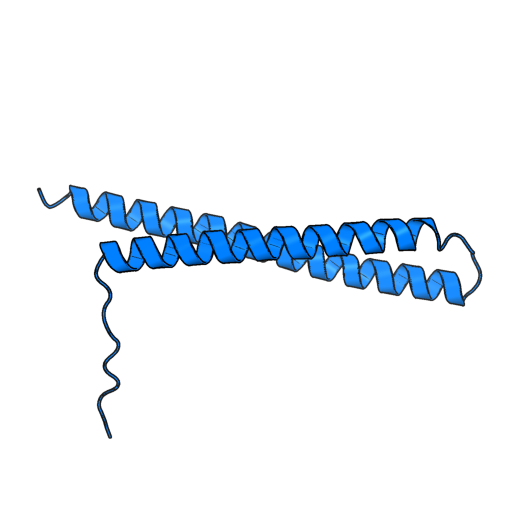 -10.167 -0.142 10.983 1.00 98.00 82 TYR A CA 1
ATOM 680 C C . TYR A 1 82 ? -11.163 -1.150 11.552 1.00 98.00 82 TYR A C 1
ATOM 682 O O . TYR A 1 82 ? -11.922 -0.799 12.458 1.00 98.00 82 TYR A O 1
ATOM 690 N N . ARG A 1 83 ? -11.135 -2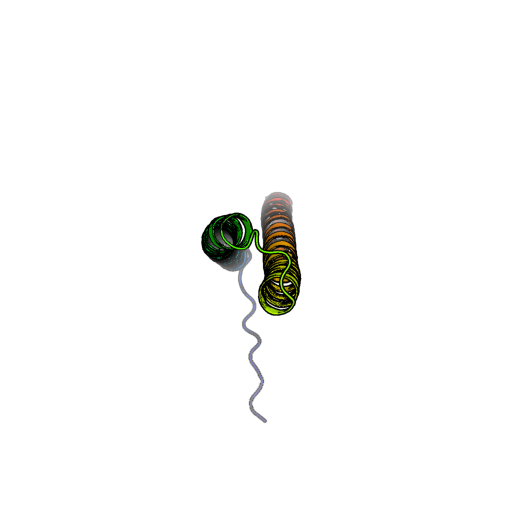.401 11.079 1.00 97.50 83 ARG A N 1
ATOM 691 C CA . ARG A 1 83 ? -11.975 -3.478 11.610 1.00 97.50 83 ARG A CA 1
ATOM 692 C C . ARG A 1 83 ? -11.719 -3.702 13.103 1.00 97.50 83 ARG A C 1
ATOM 694 O O . ARG A 1 83 ? -12.669 -3.659 13.881 1.00 97.50 83 ARG A O 1
ATOM 701 N N . LYS A 1 84 ? -10.457 -3.827 13.521 1.00 95.12 84 LYS A N 1
ATOM 702 C CA . LYS A 1 84 ? -10.075 -3.995 14.937 1.00 95.12 84 LYS A CA 1
ATOM 703 C C . LYS A 1 84 ? -10.541 -2.835 15.818 1.00 95.12 84 LYS A C 1
ATOM 705 O O . LYS A 1 84 ? -11.004 -3.048 16.936 1.00 95.12 84 LYS A O 1
ATOM 710 N N . ILE A 1 85 ? -10.474 -1.598 15.317 1.00 95.31 85 ILE A N 1
ATOM 711 C CA . ILE A 1 85 ? -11.020 -0.430 16.026 1.00 95.31 85 ILE A CA 1
ATOM 712 C C . ILE A 1 85 ? -12.539 -0.558 16.207 1.00 95.31 85 ILE A C 1
ATOM 714 O O . ILE A 1 85 ? -13.045 -0.231 17.280 1.00 95.31 85 ILE A O 1
ATOM 718 N N . GLN A 1 86 ? -13.273 -0.998 15.180 1.00 95.31 86 GLN A N 1
ATOM 719 C CA . GLN A 1 86 ? -14.727 -1.175 15.276 1.00 95.31 86 GLN A CA 1
ATOM 720 C C . GLN A 1 86 ? -15.100 -2.283 16.265 1.00 95.31 86 GLN A C 1
ATOM 722 O O . GLN A 1 86 ? -15.985 -2.071 17.089 1.00 95.31 86 GLN A O 1
ATOM 727 N N . GLU A 1 87 ? -14.386 -3.409 16.247 1.00 93.88 87 GLU A N 1
ATOM 728 C CA . GLU A 1 87 ? -14.575 -4.514 17.196 1.00 93.88 87 GLU A CA 1
ATOM 729 C C . GLU A 1 87 ? -14.352 -4.047 18.646 1.00 93.88 87 GLU A C 1
ATOM 731 O O . GLU A 1 87 ? -15.215 -4.239 19.503 1.00 93.88 87 GLU A O 1
ATOM 736 N N . LEU A 1 88 ? -13.261 -3.320 18.918 1.00 91.81 88 LEU A N 1
ATOM 737 C CA . LEU A 1 88 ? -12.997 -2.758 20.251 1.00 91.81 88 LEU A CA 1
ATOM 738 C C . LEU A 1 88 ? -14.069 -1.754 20.700 1.00 91.81 88 LEU A C 1
ATOM 740 O O . LEU A 1 88 ? -14.442 -1.721 21.874 1.00 91.81 88 LEU A O 1
ATOM 744 N N . LYS A 1 89 ? -14.587 -0.936 19.777 1.00 90.06 89 LYS A N 1
ATOM 745 C CA . LYS A 1 89 ? -15.669 0.017 20.069 1.00 90.06 89 LYS A CA 1
ATOM 746 C C . LYS A 1 89 ? -17.011 -0.672 20.317 1.00 90.06 89 LYS A C 1
ATOM 748 O O . LYS A 1 89 ? -17.797 -0.150 21.1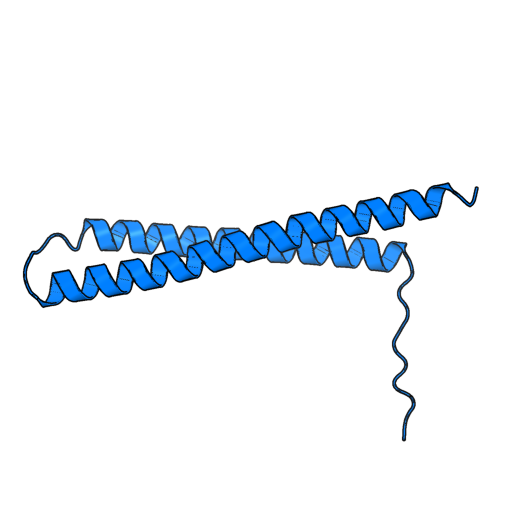06 1.00 90.06 89 LYS A O 1
ATOM 753 N N . ALA A 1 90 ? -17.283 -1.793 19.651 1.00 90.31 90 ALA A N 1
ATOM 754 C CA . ALA A 1 90 ? -18.503 -2.573 19.837 1.00 90.31 90 ALA A CA 1
ATOM 755 C C . ALA A 1 90 ? -18.515 -3.259 21.211 1.00 90.31 90 ALA A C 1
ATOM 757 O O . ALA A 1 90 ? -19.456 -3.065 21.977 1.00 90.31 90 ALA A O 1
ATOM 758 N N . HIS A 1 91 ? -17.425 -3.935 21.586 1.00 77.12 91 HIS A N 1
ATOM 759 C CA . HIS A 1 91 ? -17.310 -4.589 22.896 1.00 77.12 91 HIS A CA 1
ATOM 760 C C . HIS A 1 91 ? -17.309 -3.605 24.076 1.00 77.12 91 HIS A C 1
ATOM 762 O O . HIS A 1 91 ? -17.760 -3.941 25.167 1.00 77.12 91 HIS A O 1
ATOM 768 N N . GLY A 1 92 ? -16.872 -2.358 23.869 1.00 62.50 92 GLY A N 1
ATOM 769 C CA . GLY A 1 92 ? -17.000 -1.298 24.875 1.00 62.50 92 GLY A CA 1
ATOM 770 C C . GLY A 1 92 ? -18.439 -0.818 25.131 1.00 62.50 92 GLY A C 1
ATOM 771 O O . GLY A 1 92 ? -18.656 -0.084 26.094 1.00 62.50 92 GLY A O 1
ATOM 772 N N . LYS A 1 93 ? -19.415 -1.191 24.287 1.00 55.94 93 LYS A N 1
ATOM 773 C CA . LYS A 1 93 ? -20.831 -0.796 24.419 1.00 55.94 93 LYS A CA 1
ATOM 774 C C . LYS A 1 93 ? -21.723 -1.860 25.060 1.00 55.94 93 LYS A C 1
ATOM 776 O O . LYS A 1 93 ? -22.767 -1.496 25.579 1.00 55.94 93 LYS A O 1
ATOM 781 N N . GLU A 1 94 ? -21.327 -3.131 25.051 1.00 52.47 94 GLU A N 1
ATOM 782 C CA . GLU A 1 94 ? -22.134 -4.239 25.598 1.00 52.47 94 GLU A CA 1
ATOM 783 C C . GLU A 1 94 ? -22.068 -4.354 27.135 1.00 52.47 94 GLU A C 1
ATOM 785 O O . GLU A 1 94 ? -22.802 -5.138 27.725 1.00 52.47 94 GLU A O 1
ATOM 790 N N . GLY A 1 95 ? -21.208 -3.570 27.795 1.00 47.47 95 GLY A N 1
ATOM 791 C CA . GLY A 1 95 ? -21.013 -3.583 29.251 1.00 47.47 95 GLY A CA 1
ATOM 792 C C . GLY A 1 95 ? -21.561 -2.366 30.008 1.00 47.47 95 GLY A C 1
ATOM 793 O O . GLY A 1 95 ? -21.068 -2.090 31.102 1.00 47.47 95 GLY A O 1
ATOM 794 N N . ARG A 1 96 ? -22.500 -1.601 29.435 1.00 41.28 96 ARG A N 1
ATOM 795 C CA . ARG A 1 96 ? -23.155 -0.455 30.092 1.00 41.28 96 ARG A CA 1
ATOM 796 C C . ARG A 1 96 ? -24.659 -0.628 30.187 1.00 41.28 96 ARG A C 1
ATOM 798 O O . ARG A 1 96 ? -25.251 -1.063 29.179 1.00 41.28 96 ARG A O 1
#

Secondary structure (DSSP, 8-state):
-------PPPHHHHHHHHHHHHHHHHHHHHHHHHHHHHHHHHHHH----SHHHHHHHHHHHHHHHHHHHHHHHHHHHHHHHHHHHHHHHHHTTTT-

Sequence (96 aa):
MAPSTARCYTPQESIIRYQQFIETSKERIAEDEKILREYDVEMRRTVGNDPASVRRRTELRIIKKHYNDEIDANKAKIVDYYRKIQELKAHGKEGR

Radius of gyration: 21.2 Å; Cα contacts (8 Å, |Δi|>4): 50; chains: 1; bounding box: 43×25×63 Å

pLDDT: mean 89.08, std 14.83, range [41.28, 98.56]

Mean predicted aligned error: 6.77 Å

Nearest PDB structures (foldseek):
  2efk-assembly1_A-2  TM=7.312E-01  e=3.004E+00  Homo sapiens
  3ja6-assembly1_I  TM=7.759E-01  e=4.007E+00  Escherichia coli

Organism: NCBI:txid938273